Protein AF-A0A1B8G1U0-F1 (afdb_monomer)

Nearest PDB structures (foldseek):
  5jgl-assembly1_A  TM=4.418E-01  e=2.638E-03  Aspergillus fumigatus
  5w7m-assembly1_A  TM=4.908E-01  e=7.484E-03  Penicillium rubens Wisconsin 54-1255
  5jgk-assembly2_B  TM=4.835E-01  e=1.017E-02  Aspergillus fumigatus Z5
  5egp-assembly2_B  TM=4.229E-01  e=6.620E-03  Aspergillus fumigatus Z5
  5jgj-assembly1_A  TM=3.972E-01  e=7.484E-03  Aspergillus fumigatus Z5

Secondary structure (DSSP, 8-state):
--TGGGT-TTSPP----GGGGSHHHHHHHHHHTT-EEEEEEEEEEEEEES-HHHHHHHHHHTSTTHHHHSTT--HHHHHHHHHHHHHHHHHH--SSSEEEEEEEEEEEEE-

pLDDT: mean 91.14, std 6.32, range [57.19, 97.88]

Sequence (111 aa):
MTLTNQFRPERPSVEMPQQWLTIEGIRGELEEAGFRDVDVYPLKTYLPFEGYEQLADFMMYTFPNMDRMTAGFSEEELTKLRRQIIEYVKSCHPTAPSMLEGTAIIAVCRK

Mean predicted aligned error: 4.68 Å

Radius of gyration: 17.47 Å; Cα contacts (8 Å, |Δi|>4): 127; chains: 1; bounding box: 37×33×42 Å

Structure (mmCIF, N/CA/C/O backbone):
data_AF-A0A1B8G1U0-F1
#
_entry.id   AF-A0A1B8G1U0-F1
#
loop_
_atom_site.group_PDB
_atom_site.id
_atom_site.type_symbol
_atom_site.label_atom_id
_atom_site.label_alt_id
_atom_site.label_comp_id
_atom_site.label_asym_id
_atom_site.label_entity_id
_atom_site.label_seq_id
_atom_site.pdbx_PDB_ins_code
_atom_site.Cartn_x
_atom_site.Cartn_y
_atom_site.Cartn_z
_atom_site.occupancy
_atom_site.B_iso_or_equiv
_atom_site.auth_seq_id
_atom_site.auth_comp_id
_atom_site.auth_asym_id
_atom_site.auth_atom_id
_atom_site.pdbx_PDB_model_num
ATOM 1 N N . MET A 1 1 ? 13.139 2.592 1.821 1.00 57.19 1 MET A N 1
ATOM 2 C CA . MET A 1 1 ? 13.398 3.135 0.467 1.00 57.19 1 MET A CA 1
ATOM 3 C C . MET A 1 1 ? 12.332 2.592 -0.471 1.00 57.19 1 MET A C 1
ATOM 5 O O . MET A 1 1 ? 12.223 1.378 -0.587 1.00 57.19 1 MET A O 1
ATOM 9 N N . THR A 1 2 ? 11.509 3.458 -1.066 1.00 77.19 2 THR A N 1
ATOM 10 C CA . THR A 1 2 ? 10.456 3.040 -2.014 1.00 77.19 2 THR A CA 1
ATOM 11 C C . THR A 1 2 ? 11.035 2.787 -3.413 1.00 77.19 2 THR A C 1
ATOM 13 O O . THR A 1 2 ? 12.156 3.216 -3.702 1.00 77.19 2 THR A O 1
ATOM 16 N N . LEU A 1 3 ? 10.282 2.119 -4.299 1.00 81.62 3 LEU A N 1
ATOM 17 C CA . LEU A 1 3 ? 10.696 1.915 -5.697 1.00 81.62 3 LEU A CA 1
ATOM 18 C C . LEU A 1 3 ? 10.935 3.251 -6.426 1.00 81.62 3 LEU A C 1
ATOM 20 O O . LEU A 1 3 ? 11.907 3.382 -7.162 1.00 81.62 3 LEU A O 1
ATOM 24 N N . THR A 1 4 ? 10.123 4.279 -6.161 1.00 82.06 4 THR A N 1
ATOM 25 C CA . THR A 1 4 ? 10.283 5.607 -6.778 1.00 82.06 4 THR A CA 1
ATOM 26 C C . THR A 1 4 ? 11.542 6.332 -6.295 1.00 82.06 4 THR A C 1
ATOM 28 O O . THR A 1 4 ? 12.199 7.012 -7.081 1.00 82.06 4 THR A O 1
ATOM 31 N N . ASN A 1 5 ? 11.951 6.149 -5.033 1.00 84.44 5 ASN A N 1
ATOM 32 C CA . ASN A 1 5 ? 13.186 6.754 -4.514 1.00 84.44 5 ASN A CA 1
ATOM 33 C C . ASN A 1 5 ? 14.460 6.202 -5.173 1.00 84.44 5 ASN A C 1
ATOM 35 O O . ASN A 1 5 ? 15.497 6.844 -5.085 1.00 84.44 5 ASN A O 1
ATOM 39 N N . GLN A 1 6 ? 14.414 5.054 -5.856 1.00 84.19 6 GLN A N 1
ATOM 40 C CA . GLN A 1 6 ? 15.581 4.553 -6.595 1.00 84.19 6 GLN A CA 1
ATOM 41 C C . GLN A 1 6 ? 15.969 5.465 -7.767 1.00 84.19 6 GLN A C 1
ATOM 43 O O . GLN A 1 6 ? 17.142 5.549 -8.117 1.00 84.19 6 GLN A O 1
ATOM 48 N N . PHE A 1 7 ? 14.990 6.145 -8.369 1.00 85.06 7 PHE A N 1
ATOM 49 C CA . PHE A 1 7 ? 15.204 7.071 -9.485 1.00 85.06 7 PHE A CA 1
ATOM 50 C C . PHE A 1 7 ? 15.531 8.482 -9.006 1.00 85.06 7 PHE A C 1
ATOM 52 O O . PHE A 1 7 ? 16.260 9.215 -9.669 1.00 85.06 7 PHE A O 1
ATOM 59 N N . ARG A 1 8 ? 14.973 8.870 -7.859 1.00 85.69 8 ARG A N 1
ATOM 60 C CA . ARG A 1 8 ? 15.143 10.189 -7.247 1.00 85.69 8 ARG A CA 1
ATOM 61 C C . ARG A 1 8 ? 15.462 10.022 -5.754 1.00 85.69 8 ARG A C 1
ATOM 63 O O . ARG A 1 8 ? 14.569 10.204 -4.917 1.00 85.69 8 ARG A O 1
ATOM 70 N N . PRO A 1 9 ? 16.690 9.590 -5.403 1.00 84.94 9 PRO A N 1
ATOM 71 C CA . PRO A 1 9 ? 17.078 9.315 -4.016 1.00 84.94 9 PRO A CA 1
ATOM 72 C C . PRO A 1 9 ? 17.139 10.575 -3.150 1.00 84.94 9 PRO A C 1
ATOM 74 O O . PRO A 1 9 ? 17.045 10.488 -1.931 1.00 84.94 9 PRO A O 1
ATOM 77 N N . GLU A 1 10 ? 17.260 11.746 -3.772 1.00 85.12 10 GLU A N 1
ATOM 78 C CA . GLU A 1 10 ? 17.232 13.048 -3.115 1.00 85.12 10 GLU A CA 1
ATOM 79 C C . GLU A 1 10 ? 15.842 13.434 -2.591 1.00 85.12 10 GLU A C 1
ATOM 81 O O . GLU A 1 10 ? 15.726 14.330 -1.754 1.00 85.12 10 GLU A O 1
ATOM 86 N N . ARG A 1 11 ? 14.772 12.780 -3.068 1.00 82.81 11 ARG A N 1
ATOM 87 C CA . ARG A 1 11 ? 13.414 13.047 -2.587 1.00 82.81 11 ARG A CA 1
ATOM 88 C C . ARG A 1 11 ? 13.181 12.364 -1.243 1.00 82.81 11 ARG A C 1
ATOM 90 O O . ARG A 1 11 ? 13.520 11.188 -1.104 1.00 82.81 11 ARG A O 1
ATOM 97 N N . PRO A 1 12 ? 12.532 13.037 -0.277 1.00 76.94 12 PRO A N 1
ATOM 98 C CA . PRO A 1 12 ? 12.132 12.381 0.958 1.00 76.94 12 PRO A CA 1
ATOM 99 C C . PRO A 1 12 ? 11.206 11.203 0.639 1.00 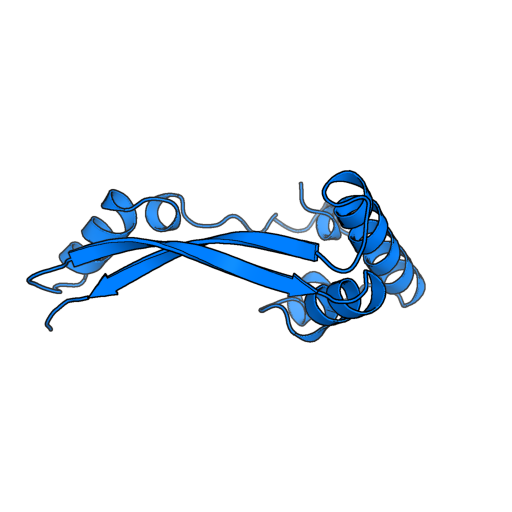76.94 12 PRO A C 1
ATOM 101 O O . PRO A 1 12 ? 10.326 11.300 -0.222 1.00 76.94 12 PRO A O 1
ATOM 104 N N . SER A 1 13 ? 11.427 10.078 1.317 1.00 73.94 13 SER A N 1
ATOM 105 C CA . SER A 1 13 ? 10.488 8.959 1.275 1.00 73.94 13 SER A CA 1
ATOM 106 C C . SER A 1 13 ? 9.156 9.425 1.853 1.00 73.94 13 SER A C 1
ATOM 108 O O . SER A 1 13 ? 9.128 10.125 2.863 1.00 73.94 13 SER A O 1
ATOM 110 N N . VAL A 1 14 ? 8.049 9.038 1.221 1.00 72.44 14 VAL A N 1
ATOM 111 C CA . VAL A 1 14 ? 6.730 9.226 1.827 1.00 72.44 14 VAL A CA 1
ATOM 112 C C . VAL A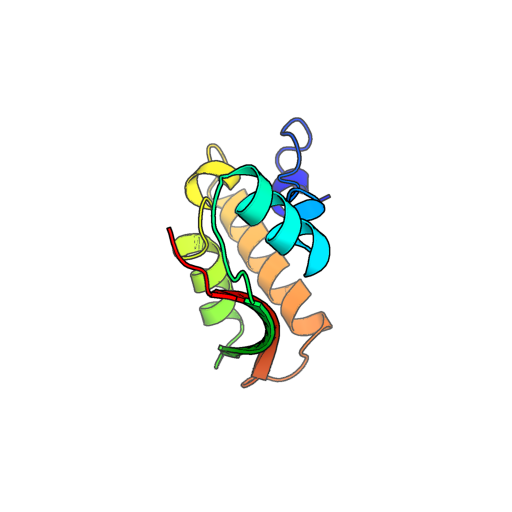 1 14 ? 6.613 8.197 2.944 1.00 72.44 14 VAL A C 1
ATOM 114 O O . VAL A 1 14 ? 6.559 6.997 2.679 1.00 72.44 14 VAL A O 1
ATOM 117 N N . GLU A 1 15 ? 6.641 8.663 4.186 1.00 77.31 15 GLU A N 1
ATOM 118 C CA . GLU A 1 15 ? 6.399 7.837 5.364 1.00 77.31 15 GLU A CA 1
ATOM 119 C C . GLU A 1 15 ? 5.000 8.134 5.893 1.00 77.31 15 GLU A C 1
ATOM 121 O O . GLU A 1 15 ? 4.590 9.292 5.993 1.00 77.31 15 GLU A O 1
ATOM 126 N N . MET A 1 16 ? 4.249 7.081 6.208 1.00 81.56 16 MET A N 1
ATOM 127 C CA . MET A 1 16 ? 2.978 7.249 6.901 1.00 81.56 16 MET A CA 1
ATOM 128 C C . MET A 1 16 ? 3.242 7.601 8.370 1.00 81.56 16 MET A C 1
ATOM 130 O O . MET A 1 16 ? 4.118 6.977 8.983 1.00 81.56 16 MET A O 1
ATOM 134 N N . PRO A 1 17 ? 2.482 8.545 8.959 1.00 88.25 17 PRO A N 1
ATOM 135 C CA . PRO A 1 17 ? 2.518 8.781 10.396 1.00 88.25 17 PRO A CA 1
ATOM 136 C C . PRO A 1 17 ? 2.291 7.473 11.156 1.00 88.25 17 PRO A C 1
ATOM 138 O O . PRO A 1 17 ? 1.379 6.713 10.829 1.00 88.25 17 PRO A O 1
ATOM 141 N N . GLN A 1 18 ? 3.109 7.200 12.173 1.00 87.88 18 GLN A N 1
ATOM 142 C CA . GLN A 1 18 ? 3.039 5.941 12.929 1.00 87.88 18 GLN A CA 1
ATOM 143 C C . GLN A 1 18 ? 1.683 5.758 13.620 1.00 87.88 18 GLN A C 1
ATOM 145 O O . GLN A 1 18 ? 1.169 4.645 13.720 1.00 87.88 18 GLN A O 1
ATOM 150 N N . GLN A 1 19 ? 1.068 6.865 14.028 1.00 90.75 19 GLN A N 1
ATOM 151 C CA . GLN A 1 19 ? -0.265 6.916 14.612 1.00 90.75 19 GLN A CA 1
ATOM 152 C C . GLN A 1 19 ? -1.309 6.317 13.663 1.00 90.75 19 GLN A C 1
ATOM 154 O O . GLN A 1 19 ? -2.226 5.635 14.106 1.00 90.75 19 GLN A O 1
ATOM 159 N N . TRP A 1 20 ? -1.134 6.484 12.349 1.00 89.56 20 TRP A N 1
ATOM 160 C CA . TRP A 1 20 ? -2.084 5.996 11.350 1.00 89.56 20 TRP A CA 1
ATOM 161 C C . TRP A 1 20 ? -1.965 4.496 11.074 1.00 89.56 20 TRP A C 1
ATOM 163 O O . TRP A 1 20 ? -2.801 3.930 10.374 1.00 89.56 20 TRP A O 1
ATOM 173 N N . LEU A 1 21 ? -0.933 3.844 11.612 1.00 89.94 21 LEU A N 1
ATOM 174 C CA . LEU A 1 21 ? -0.670 2.421 11.409 1.00 89.94 21 LEU A CA 1
ATOM 175 C C . LEU A 1 21 ? -1.238 1.547 12.534 1.00 89.94 21 LEU A C 1
ATOM 177 O O . LEU A 1 21 ? -1.133 0.323 12.468 1.00 89.94 21 LEU A O 1
ATOM 181 N N . THR A 1 22 ? -1.822 2.150 13.573 1.00 92.38 22 THR A N 1
ATOM 182 C CA . THR A 1 22 ? -2.294 1.428 14.759 1.00 92.38 22 THR A CA 1
ATOM 183 C C . THR A 1 22 ? -3.697 1.857 15.163 1.00 92.38 22 THR A C 1
ATOM 185 O O . THR A 1 22 ? -4.112 2.993 14.945 1.00 92.38 22 THR A O 1
ATOM 188 N N . ILE A 1 23 ? -4.424 0.930 15.788 1.00 95.19 23 ILE A N 1
ATOM 189 C CA . ILE A 1 23 ? -5.763 1.173 16.338 1.00 95.19 23 ILE A CA 1
ATOM 190 C C . ILE A 1 23 ? -5.713 2.291 17.385 1.00 95.19 23 ILE A C 1
ATOM 192 O O . ILE A 1 23 ? -6.491 3.237 17.308 1.00 95.19 23 ILE A O 1
ATOM 196 N N . GLU A 1 24 ? -4.765 2.204 18.322 1.00 94.81 24 GLU A N 1
ATOM 197 C CA . GLU A 1 24 ? -4.615 3.184 19.402 1.00 94.81 24 GLU A CA 1
ATOM 198 C C . GLU A 1 24 ? -4.190 4.559 18.888 1.00 94.81 24 GLU A C 1
ATOM 200 O O . GLU A 1 24 ? -4.684 5.573 19.370 1.00 94.81 24 GLU A O 1
ATOM 205 N N . GLY A 1 25 ? -3.322 4.612 17.873 1.00 95.00 25 GLY A N 1
ATOM 206 C CA . GLY A 1 25 ? -2.915 5.876 17.269 1.00 95.00 25 GLY A CA 1
ATOM 207 C C . GLY A 1 25 ? -4.078 6.588 16.579 1.00 95.00 25 GLY A C 1
ATOM 208 O O . GLY A 1 25 ? -4.304 7.765 16.837 1.00 95.00 25 GLY A O 1
ATOM 209 N N . ILE A 1 26 ? -4.870 5.871 15.773 1.00 95.56 26 ILE A N 1
ATOM 210 C CA . ILE A 1 26 ? -6.070 6.439 15.138 1.00 95.56 26 ILE A CA 1
ATOM 211 C C . ILE A 1 26 ? -7.103 6.873 16.183 1.00 95.56 26 ILE A C 1
ATOM 213 O O . ILE A 1 26 ? -7.700 7.939 16.043 1.00 95.56 26 ILE A O 1
ATOM 217 N N . ARG A 1 27 ? -7.307 6.073 17.237 1.00 96.38 27 ARG A N 1
ATOM 218 C CA . ARG A 1 27 ? -8.198 6.427 18.348 1.00 96.38 27 ARG A CA 1
ATOM 219 C C . ARG A 1 27 ? -7.762 7.737 19.006 1.00 96.38 27 ARG A C 1
ATOM 221 O O . ARG A 1 27 ? -8.579 8.645 19.113 1.00 96.38 27 ARG A O 1
ATOM 228 N N . GLY A 1 28 ? -6.487 7.844 19.381 1.00 95.56 28 GLY A N 1
ATOM 229 C CA . GLY A 1 28 ? -5.937 9.026 20.044 1.00 95.56 28 GLY A CA 1
ATOM 230 C C . GLY A 1 28 ? -6.058 10.298 19.204 1.00 95.56 28 GLY A C 1
ATOM 231 O O . GLY A 1 28 ? -6.514 11.314 19.714 1.00 95.56 28 GLY A O 1
ATOM 232 N N . GLU A 1 29 ? -5.743 10.230 17.907 1.00 96.00 29 GLU A N 1
ATOM 233 C CA . GLU A 1 29 ? -5.875 11.370 16.981 1.00 96.00 29 GLU A CA 1
ATOM 234 C C . GLU A 1 29 ? -7.325 11.878 16.890 1.00 96.00 29 GLU A C 1
ATOM 236 O O . GLU A 1 29 ? -7.580 13.083 16.865 1.00 96.00 29 GLU A O 1
ATOM 241 N N . LEU A 1 30 ? -8.303 10.965 16.861 1.00 96.06 30 LEU A N 1
ATOM 242 C CA . LEU A 1 30 ? -9.720 11.330 16.803 1.00 96.06 30 LEU A CA 1
ATOM 243 C C . LEU A 1 30 ? -10.222 11.910 18.131 1.00 96.06 30 LEU A C 1
ATOM 245 O O . LEU A 1 30 ? -10.967 12.892 18.128 1.00 96.06 30 LEU A O 1
ATOM 249 N N . GLU A 1 31 ? -9.809 11.341 19.260 1.00 96.69 31 GLU A N 1
ATOM 250 C CA . GLU A 1 31 ? -10.149 11.863 20.587 1.00 96.69 31 GLU A CA 1
ATOM 251 C C . GLU A 1 31 ? -9.537 13.256 20.819 1.00 96.69 31 GLU A C 1
ATOM 253 O O . GLU A 1 31 ? -10.233 14.160 21.286 1.00 96.69 31 GLU A O 1
ATOM 258 N N . GLU A 1 32 ? -8.279 13.477 20.420 1.00 96.38 32 GLU A N 1
ATOM 259 C CA . GLU A 1 32 ? -7.611 14.786 20.488 1.00 96.38 32 GLU A CA 1
ATOM 260 C C . GLU A 1 32 ? -8.306 15.830 19.601 1.00 96.38 32 GLU A C 1
ATOM 262 O O . GLU A 1 32 ? -8.461 16.990 19.991 1.00 96.38 32 GLU A O 1
ATOM 267 N N . ALA A 1 33 ? -8.820 15.409 18.443 1.00 96.00 33 ALA A N 1
ATOM 268 C CA . ALA A 1 33 ? -9.637 16.247 17.571 1.00 96.00 33 ALA A CA 1
ATOM 269 C C . ALA A 1 33 ? -11.053 16.540 18.126 1.00 96.00 33 ALA A C 1
ATOM 271 O O . ALA A 1 33 ? -11.812 17.288 17.501 1.00 96.00 33 ALA A O 1
ATOM 272 N N . GLY A 1 34 ? -11.418 15.990 19.291 1.00 97.38 34 GLY A N 1
ATOM 273 C CA . GLY A 1 34 ? -12.677 16.251 19.992 1.00 97.38 34 GLY A CA 1
ATOM 274 C C . GLY A 1 34 ? -13.826 15.305 19.636 1.00 97.38 34 GLY A C 1
ATOM 275 O O . GLY A 1 34 ? -14.959 15.547 20.058 1.00 97.38 34 GLY A O 1
ATOM 276 N N . PHE A 1 35 ? -13.566 14.236 18.878 1.00 97.88 35 PHE A N 1
ATOM 277 C CA . PHE A 1 35 ? -14.570 13.204 18.631 1.00 97.88 35 PHE A CA 1
ATOM 278 C C . PHE A 1 35 ? -14.818 12.363 19.890 1.00 97.88 35 PHE A C 1
ATOM 280 O O . PHE A 1 35 ? -13.947 12.182 20.739 1.00 97.88 35 PHE A O 1
ATOM 287 N N . ARG A 1 36 ? -16.040 11.845 20.019 1.00 96.56 36 ARG A N 1
ATOM 288 C CA . ARG A 1 36 ? -16.504 11.043 21.162 1.00 96.56 36 ARG A CA 1
ATOM 289 C C . ARG A 1 36 ? -17.032 9.694 20.696 1.00 96.56 36 ARG A C 1
ATOM 291 O O . ARG A 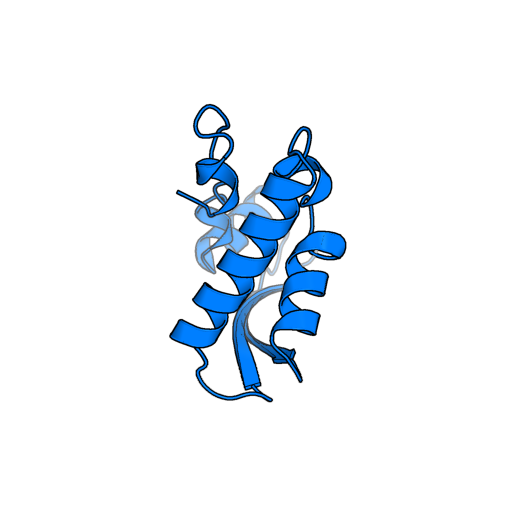1 36 ? -17.417 9.557 19.536 1.00 96.56 36 ARG A O 1
ATOM 298 N N . ASP A 1 37 ? -17.083 8.731 21.616 1.00 96.50 37 ASP A N 1
ATOM 299 C CA . ASP A 1 37 ? -17.493 7.343 21.345 1.00 96.50 37 ASP A CA 1
ATOM 300 C C . ASP A 1 37 ? -16.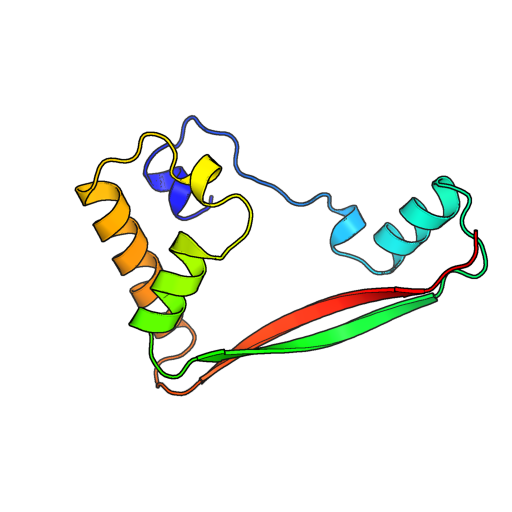755 6.777 20.128 1.00 96.50 37 ASP A C 1
ATOM 302 O O . ASP A 1 37 ? -17.360 6.352 19.146 1.00 96.50 37 ASP A O 1
ATOM 306 N N . VAL A 1 38 ? -15.426 6.896 20.158 1.00 97.25 38 VAL A N 1
ATOM 307 C CA . VAL A 1 38 ? -14.571 6.451 19.064 1.00 97.25 38 VAL A CA 1
ATOM 308 C C . VAL A 1 38 ? -14.443 4.936 19.145 1.00 97.25 38 VAL A C 1
ATOM 310 O O . VAL A 1 38 ? -13.900 4.404 20.106 1.00 97.25 38 VAL A O 1
ATOM 313 N N . ASP A 1 39 ? -14.894 4.234 18.119 1.00 96.69 39 ASP A N 1
ATOM 314 C CA . ASP A 1 39 ? -14.689 2.803 17.946 1.00 96.69 39 ASP A CA 1
ATOM 315 C C . ASP A 1 39 ? -13.823 2.567 16.713 1.00 96.69 39 ASP A C 1
ATOM 317 O O . ASP A 1 39 ? -14.122 3.068 15.629 1.00 96.69 39 ASP A O 1
ATOM 321 N N . VAL A 1 40 ? -12.734 1.814 16.870 1.00 96.69 40 VAL A N 1
ATOM 322 C CA . VAL A 1 40 ? -11.745 1.581 15.812 1.00 96.69 40 VAL A CA 1
ATOM 323 C C . VAL A 1 40 ? -11.582 0.085 15.585 1.00 96.69 40 VAL A C 1
ATOM 325 O O . VAL A 1 40 ? -11.309 -0.665 16.523 1.00 96.69 40 VAL A O 1
ATOM 328 N N . TYR A 1 41 ? -11.720 -0.345 14.333 1.00 95.12 41 TYR A N 1
ATOM 329 C CA . TYR A 1 41 ? -11.721 -1.749 13.941 1.00 95.12 41 TYR A CA 1
ATOM 330 C C . TYR A 1 41 ? -10.694 -2.021 12.838 1.00 95.12 41 TYR A C 1
ATOM 332 O O . TYR A 1 41 ? -10.690 -1.319 11.821 1.00 95.12 41 TYR A O 1
ATOM 340 N N . PRO A 1 42 ? -9.856 -3.063 12.983 1.00 94.62 42 PRO A N 1
ATOM 341 C CA . PRO A 1 42 ? -9.078 -3.587 11.875 1.00 94.62 42 PRO A CA 1
ATOM 342 C C . PRO A 1 42 ? -9.972 -4.488 11.014 1.00 94.62 42 PRO A C 1
ATOM 344 O O . PRO A 1 42 ? -10.602 -5.422 11.510 1.00 94.62 42 PRO A O 1
ATOM 347 N N . LEU A 1 43 ? -10.003 -4.242 9.710 1.00 94.75 43 LEU A N 1
ATOM 348 C CA . LEU A 1 43 ? -10.704 -5.079 8.745 1.00 94.75 43 LEU A CA 1
ATOM 349 C C . LEU A 1 43 ? -9.706 -5.605 7.720 1.00 94.75 43 LEU A C 1
ATOM 351 O O . LEU A 1 43 ? -9.013 -4.824 7.070 1.00 94.75 43 LEU A O 1
ATOM 355 N N . LYS A 1 44 ? -9.653 -6.928 7.546 1.00 95.00 44 LYS A N 1
ATOM 356 C CA . LYS A 1 44 ? -8.873 -7.526 6.461 1.00 95.00 44 LYS A CA 1
ATOM 357 C C . LYS A 1 44 ? -9.510 -7.145 5.124 1.00 95.00 44 LYS A C 1
ATOM 359 O O . LYS A 1 44 ? -10.707 -7.345 4.925 1.00 95.00 44 LYS A O 1
ATOM 364 N N . THR A 1 45 ? -8.713 -6.586 4.226 1.00 94.12 45 THR A N 1
ATOM 365 C CA . THR A 1 45 ? -9.135 -6.147 2.897 1.00 94.12 45 THR A CA 1
ATOM 366 C C . THR A 1 45 ? -8.335 -6.851 1.818 1.00 94.12 45 THR A C 1
ATOM 368 O O . THR A 1 45 ? -7.250 -7.387 2.055 1.00 94.12 45 THR A O 1
ATOM 371 N N . TYR A 1 46 ? -8.906 -6.864 0.619 1.00 94.12 46 TYR A N 1
ATOM 372 C CA . TYR A 1 46 ? -8.349 -7.567 -0.522 1.00 94.12 46 TYR A CA 1
ATOM 373 C C . TYR A 1 46 ? -8.469 -6.695 -1.761 1.00 94.12 46 TYR A C 1
ATOM 375 O O . TYR A 1 46 ? -9.537 -6.140 -2.027 1.00 94.12 46 TYR A O 1
ATOM 383 N N . LEU A 1 47 ? -7.387 -6.607 -2.528 1.00 92.44 47 LEU A N 1
ATOM 384 C CA . LEU A 1 47 ? -7.389 -6.020 -3.862 1.00 92.44 47 LEU A CA 1
ATOM 385 C C . LEU A 1 47 ? -7.148 -7.141 -4.884 1.00 92.44 47 LEU A C 1
ATOM 387 O O . LEU A 1 47 ? -6.000 -7.571 -5.038 1.00 92.44 47 LEU A O 1
ATOM 391 N N . PRO A 1 48 ? -8.200 -7.663 -5.542 1.00 94.88 48 PRO A N 1
ATOM 392 C CA . PRO A 1 48 ? -8.043 -8.690 -6.563 1.00 94.88 48 PRO A CA 1
ATOM 393 C C . PRO A 1 48 ? -7.381 -8.116 -7.819 1.00 94.88 48 PRO A C 1
ATOM 395 O O . PRO A 1 48 ? -7.579 -6.950 -8.161 1.00 94.88 48 PRO A O 1
ATOM 398 N N . PHE A 1 49 ? -6.620 -8.950 -8.522 1.00 95.12 49 PHE A N 1
ATOM 399 C CA . PHE A 1 49 ? -6.055 -8.623 -9.824 1.00 95.12 49 PHE A CA 1
ATOM 400 C C . PHE A 1 49 ? -6.040 -9.847 -10.742 1.00 95.12 49 PHE A C 1
ATOM 402 O O . PHE A 1 49 ? -5.674 -10.953 -10.337 1.00 95.12 49 PHE A O 1
ATOM 409 N N . GLU A 1 50 ? -6.392 -9.628 -12.008 1.00 95.88 50 GLU A N 1
ATOM 410 C CA . GLU A 1 50 ? -6.423 -10.691 -13.021 1.00 95.88 50 GLU A CA 1
ATOM 411 C C . GLU A 1 50 ? -5.055 -10.898 -13.675 1.00 95.88 50 GLU A C 1
ATOM 413 O O . GLU A 1 50 ? -4.688 -12.003 -14.069 1.00 95.88 50 GLU A O 1
ATOM 418 N N . GLY A 1 51 ? -4.265 -9.828 -13.766 1.00 95.94 51 GLY A N 1
ATOM 419 C CA . GLY A 1 51 ? -2.942 -9.857 -14.369 1.00 95.94 51 GLY A CA 1
ATOM 420 C C . GLY A 1 51 ? -2.022 -8.792 -13.791 1.00 95.94 51 GLY A C 1
ATOM 421 O O . GLY A 1 51 ? -2.459 -7.730 -13.348 1.00 95.94 51 GLY A O 1
ATOM 422 N N . TYR A 1 52 ? -0.721 -9.071 -13.822 1.00 96.19 52 TYR A N 1
ATOM 423 C CA . TYR A 1 52 ? 0.292 -8.177 -13.256 1.00 96.19 52 TYR A CA 1
ATOM 424 C C . TYR A 1 52 ? 0.347 -6.816 -13.952 1.00 96.19 52 TYR A C 1
ATOM 426 O O . TYR A 1 52 ? 0.599 -5.808 -13.303 1.00 96.19 52 TYR A O 1
ATOM 434 N N . GLU A 1 53 ? 0.084 -6.791 -15.258 1.00 94.94 53 GLU A N 1
ATOM 435 C CA . GLU A 1 53 ? 0.046 -5.570 -16.065 1.00 94.94 53 GLU A CA 1
ATOM 436 C C . GLU A 1 53 ? -1.064 -4.627 -15.581 1.00 94.94 53 GLU A C 1
ATOM 438 O O . GLU A 1 53 ? -0.801 -3.469 -15.275 1.00 94.94 53 GLU A O 1
ATOM 443 N N . GLN A 1 54 ? -2.278 -5.162 -15.405 1.00 94.31 54 GLN A N 1
ATOM 444 C CA . GLN A 1 54 ? -3.432 -4.421 -14.890 1.00 94.31 54 GLN A CA 1
ATOM 445 C C . GLN A 1 54 ? -3.149 -3.839 -13.501 1.00 94.31 54 GLN A C 1
ATOM 447 O O . GLN A 1 54 ? -3.458 -2.678 -13.239 1.00 94.31 54 GLN A O 1
ATOM 452 N N . LEU A 1 55 ? -2.553 -4.637 -12.611 1.00 94.75 55 LEU A N 1
ATOM 453 C CA . LEU A 1 55 ? -2.196 -4.169 -11.276 1.00 94.75 55 LEU A CA 1
ATOM 454 C C . LEU A 1 55 ? -1.124 -3.074 -11.329 1.00 94.75 55 LEU A C 1
ATOM 456 O O . LEU A 1 55 ? -1.220 -2.096 -10.595 1.00 94.75 55 LEU A O 1
ATOM 460 N N . ALA A 1 56 ? -0.116 -3.212 -12.190 1.00 94.31 56 ALA A N 1
ATOM 461 C CA . ALA A 1 56 ? 0.927 -2.203 -12.338 1.00 94.31 56 ALA A CA 1
ATOM 462 C C . ALA A 1 56 ? 0.371 -0.881 -12.880 1.00 94.31 56 ALA A C 1
ATOM 464 O O . ALA A 1 56 ? 0.729 0.177 -12.368 1.00 94.31 56 ALA A O 1
ATOM 465 N N . ASP A 1 57 ? -0.551 -0.941 -13.842 1.00 93.56 57 ASP A N 1
ATOM 466 C CA . ASP A 1 57 ? -1.236 0.241 -14.369 1.00 93.56 57 ASP A CA 1
ATOM 467 C C . ASP A 1 57 ? -2.098 0.909 -13.290 1.00 93.56 57 ASP A C 1
ATOM 469 O O . ASP A 1 57 ? -2.031 2.124 -13.106 1.00 93.56 57 ASP A O 1
ATOM 473 N N . PHE A 1 58 ? -2.838 0.127 -12.497 1.00 92.44 58 PHE A N 1
ATOM 474 C CA . PHE A 1 58 ? -3.572 0.651 -11.343 1.00 92.44 58 PHE A CA 1
ATOM 475 C C . PHE A 1 58 ? -2.636 1.358 -10.350 1.00 92.44 58 PHE A C 1
ATOM 477 O O . PHE A 1 58 ? -2.890 2.496 -9.947 1.00 92.44 58 PHE A O 1
ATOM 484 N N . MET A 1 59 ? -1.521 0.714 -9.995 1.00 90.81 59 MET A N 1
ATOM 485 C CA . MET A 1 59 ? -0.533 1.268 -9.068 1.00 90.81 59 MET A CA 1
ATOM 486 C C . MET A 1 59 ? 0.157 2.517 -9.612 1.00 90.81 59 MET A C 1
ATOM 488 O O . MET A 1 59 ? 0.584 3.348 -8.824 1.00 90.81 59 MET A O 1
ATOM 492 N N . MET A 1 60 ? 0.276 2.668 -10.930 1.00 90.12 60 MET A N 1
ATOM 493 C CA . MET A 1 60 ? 0.898 3.840 -11.539 1.00 90.12 60 MET A CA 1
ATOM 494 C C . MET A 1 60 ? -0.052 5.016 -11.729 1.00 90.12 60 MET A C 1
ATOM 496 O O . MET A 1 60 ? 0.368 6.153 -11.541 1.00 90.12 60 MET A O 1
ATOM 500 N N . TYR A 1 61 ? -1.297 4.752 -12.123 1.00 87.75 61 TYR A N 1
ATOM 501 C CA . TYR A 1 61 ? -2.191 5.789 -12.644 1.00 87.75 61 TYR A CA 1
ATOM 502 C C . TYR A 1 61 ? -3.424 6.040 -11.777 1.00 87.75 61 TYR A C 1
ATOM 504 O O . TYR A 1 61 ? -4.111 7.037 -11.964 1.00 87.75 61 TYR A O 1
ATOM 512 N N . THR A 1 62 ? -3.746 5.135 -10.852 1.00 87.25 62 THR A N 1
ATOM 513 C CA . THR A 1 62 ? -4.911 5.273 -9.959 1.00 87.25 62 THR A CA 1
ATOM 514 C C . THR A 1 62 ? -4.504 5.434 -8.499 1.00 87.25 62 THR A C 1
ATOM 516 O O . THR A 1 62 ? -5.257 6.001 -7.707 1.00 87.25 62 THR A O 1
ATOM 519 N N . PHE A 1 63 ? -3.316 4.958 -8.120 1.00 83.62 63 PHE A N 1
ATOM 520 C CA . PHE A 1 63 ? -2.863 5.060 -6.740 1.00 83.62 63 PHE A CA 1
ATOM 521 C C . PHE A 1 63 ? -2.663 6.534 -6.323 1.00 83.62 63 PHE A C 1
ATOM 523 O O . PHE A 1 63 ? -2.065 7.316 -7.073 1.00 83.62 63 PHE A O 1
ATOM 530 N N . PRO A 1 64 ? -3.152 6.947 -5.137 1.00 83.19 64 PRO A N 1
ATOM 531 C CA . PRO A 1 64 ? -3.089 8.341 -4.713 1.00 83.19 64 PRO A CA 1
ATOM 532 C C . PRO A 1 64 ? -1.664 8.899 -4.705 1.00 83.19 64 PRO A C 1
ATOM 534 O O . PRO A 1 64 ? -0.723 8.239 -4.272 1.00 83.19 64 PRO A O 1
ATOM 537 N N . ASN A 1 65 ? -1.523 10.161 -5.117 1.00 83.69 65 ASN A N 1
ATOM 538 C CA . ASN A 1 65 ? -0.259 10.907 -5.153 1.00 83.69 65 ASN A CA 1
ATOM 539 C C . ASN A 1 65 ? 0.819 10.363 -6.110 1.00 83.69 65 ASN A C 1
ATOM 541 O O . ASN A 1 65 ? 1.935 10.891 -6.096 1.00 83.69 65 ASN A O 1
ATOM 545 N N . MET A 1 66 ? 0.518 9.381 -6.969 1.00 85.38 66 MET A N 1
ATOM 546 C CA . MET A 1 66 ? 1.511 8.849 -7.909 1.00 85.38 66 MET A CA 1
ATOM 547 C C . MET A 1 66 ? 2.050 9.896 -8.874 1.00 85.38 66 MET A C 1
ATOM 549 O O . MET A 1 66 ? 3.264 9.953 -9.049 1.00 85.38 66 MET A O 1
ATOM 553 N N . ASP A 1 67 ? 1.205 10.795 -9.383 1.00 86.00 67 ASP A N 1
ATOM 554 C CA . ASP A 1 67 ? 1.625 11.907 -10.249 1.00 86.00 67 ASP A CA 1
ATOM 555 C C . ASP A 1 67 ? 2.724 12.759 -9.603 1.00 86.00 67 ASP A C 1
ATOM 557 O O . ASP A 1 67 ? 3.677 13.197 -10.247 1.00 86.00 67 ASP A O 1
ATOM 561 N N . ARG A 1 68 ? 2.622 12.973 -8.285 1.00 85.31 68 ARG A N 1
ATOM 562 C CA . ARG A 1 68 ? 3.626 13.709 -7.514 1.00 85.31 68 ARG A CA 1
ATOM 563 C C . ARG A 1 68 ? 4.888 12.875 -7.303 1.00 85.31 68 ARG A C 1
ATOM 565 O O . ARG A 1 68 ? 5.989 13.421 -7.347 1.00 85.31 68 ARG A O 1
ATOM 572 N N . MET A 1 69 ? 4.748 11.575 -7.049 1.00 84.94 69 MET A N 1
ATOM 573 C CA . MET A 1 69 ? 5.883 10.680 -6.806 1.00 84.94 69 MET A CA 1
ATOM 574 C C . MET A 1 69 ? 6.726 10.460 -8.066 1.00 84.94 69 MET A C 1
ATOM 576 O O . MET A 1 69 ? 7.955 10.428 -7.976 1.00 84.94 69 MET A O 1
ATOM 580 N N . THR A 1 70 ? 6.086 10.379 -9.231 1.00 88.94 70 THR A N 1
ATOM 581 C CA . THR A 1 70 ? 6.735 10.181 -10.532 1.00 88.94 70 THR A CA 1
ATOM 582 C C . THR A 1 70 ? 7.003 11.486 -11.283 1.00 88.94 70 THR A C 1
ATOM 584 O O . THR A 1 70 ? 7.561 11.461 -12.380 1.00 88.94 70 THR A O 1
ATOM 587 N N . ALA A 1 71 ? 6.677 12.646 -10.698 1.00 89.31 71 ALA A N 1
ATOM 588 C CA . ALA A 1 71 ? 6.935 13.948 -11.305 1.00 89.31 71 ALA A CA 1
ATOM 589 C C . ALA A 1 71 ? 8.401 14.068 -11.753 1.00 89.31 71 ALA A C 1
AT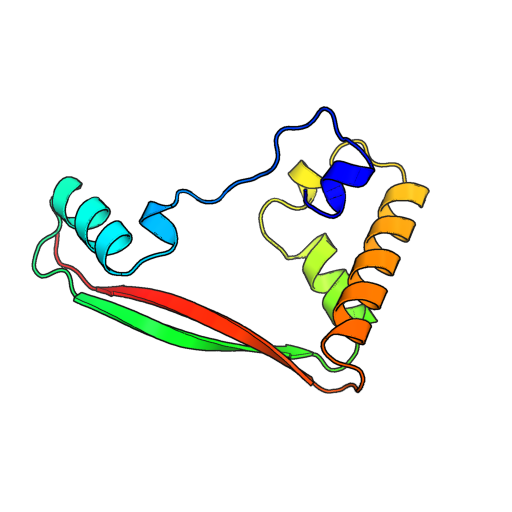OM 591 O O . ALA A 1 71 ? 9.315 13.834 -10.962 1.00 89.31 71 ALA A O 1
ATOM 592 N N . GLY A 1 72 ? 8.647 14.450 -13.006 1.00 88.19 72 GLY A N 1
ATOM 593 C CA . GLY A 1 72 ? 10.002 14.602 -13.548 1.00 88.19 72 GLY A CA 1
ATOM 594 C C . GLY A 1 72 ? 10.750 13.290 -13.810 1.00 88.19 72 GLY A C 1
ATOM 595 O O . GLY A 1 72 ? 11.975 13.326 -13.939 1.00 88.19 72 GLY A O 1
ATOM 596 N N . PHE A 1 73 ? 10.057 12.150 -13.852 1.00 92.88 73 PHE A N 1
ATOM 597 C CA . PHE A 1 73 ? 10.601 10.908 -14.404 1.00 92.88 73 PHE A CA 1
ATOM 598 C C . PHE A 1 73 ? 10.525 10.959 -15.933 1.00 92.88 73 PHE A C 1
ATOM 600 O O . PHE A 1 73 ? 9.574 11.509 -16.491 1.00 92.88 73 PHE A O 1
ATOM 607 N N . SER A 1 74 ? 11.514 10.387 -16.615 1.00 93.75 74 SER A N 1
ATOM 608 C CA . SER A 1 74 ? 11.441 10.151 -18.057 1.00 93.75 74 SER A CA 1
ATOM 609 C C . SER A 1 74 ? 10.515 8.973 -18.383 1.00 93.75 74 SER A C 1
ATOM 611 O O . SER A 1 74 ? 10.181 8.160 -17.518 1.00 93.75 74 SER A O 1
ATOM 613 N N . GLU A 1 75 ? 10.129 8.830 -19.652 1.00 93.88 75 GLU A N 1
ATOM 614 C CA . GLU A 1 75 ? 9.342 7.677 -20.116 1.00 93.88 75 GLU A CA 1
ATOM 615 C C . GLU A 1 75 ? 10.056 6.338 -19.865 1.00 93.88 75 GLU A C 1
ATOM 617 O O . GLU A 1 75 ? 9.427 5.346 -19.484 1.00 93.88 75 GLU A O 1
ATOM 622 N N . GLU A 1 76 ? 11.383 6.309 -20.014 1.00 94.88 76 GLU A N 1
ATOM 623 C CA . GLU A 1 76 ? 12.200 5.128 -19.719 1.00 94.88 76 GLU A CA 1
ATOM 624 C C . GLU A 1 76 ? 12.159 4.773 -18.227 1.00 94.88 76 GLU A C 1
ATOM 626 O O . GLU A 1 76 ? 12.054 3.599 -17.860 1.00 94.88 76 GLU A O 1
ATOM 631 N N . GLU A 1 77 ? 12.199 5.779 -17.351 1.00 94.25 77 GLU A N 1
ATOM 632 C CA . GLU A 1 77 ? 12.120 5.593 -15.901 1.00 94.25 77 GLU A CA 1
ATOM 633 C C . GLU A 1 77 ? 10.735 5.108 -15.472 1.00 94.25 77 GLU A C 1
ATOM 635 O O . GLU A 1 77 ? 10.641 4.177 -14.673 1.00 94.25 77 GLU A O 1
ATOM 640 N N . LEU A 1 78 ? 9.666 5.663 -16.050 1.00 93.50 78 LEU A N 1
ATOM 641 C CA . LEU A 1 78 ? 8.295 5.192 -15.836 1.00 93.50 78 LEU A 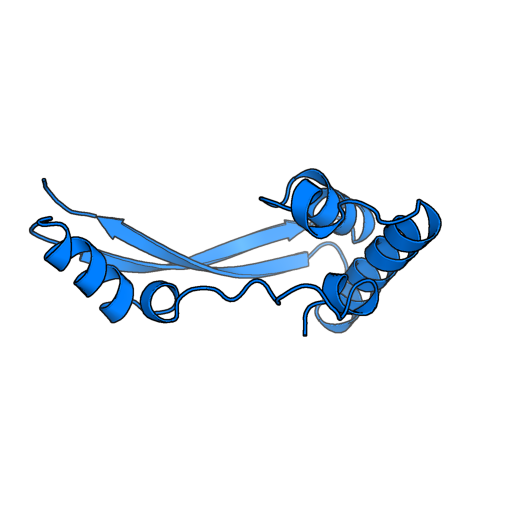CA 1
ATOM 642 C C . LEU A 1 78 ? 8.128 3.737 -16.289 1.00 93.50 78 LEU A C 1
ATOM 644 O O . LEU A 1 78 ? 7.585 2.915 -15.552 1.00 93.50 78 LEU A O 1
ATOM 648 N N . THR A 1 79 ? 8.664 3.388 -17.460 1.00 94.69 79 THR A N 1
ATOM 649 C CA . THR A 1 79 ? 8.634 2.015 -17.986 1.00 94.69 79 THR A CA 1
ATOM 650 C C . THR A 1 79 ? 9.393 1.053 -17.071 1.00 94.69 79 THR A C 1
ATOM 652 O O . THR A 1 79 ? 8.927 -0.053 -16.780 1.00 94.69 79 THR A O 1
ATOM 655 N N . LYS A 1 80 ? 10.558 1.471 -16.563 1.00 95.19 80 LYS A N 1
ATOM 656 C CA . LYS A 1 80 ? 11.350 0.670 -15.626 1.00 95.19 80 LYS A CA 1
ATOM 657 C C . LYS A 1 80 ? 10.646 0.516 -14.276 1.00 95.19 80 LYS A C 1
ATOM 659 O O . LYS A 1 80 ? 10.635 -0.595 -13.750 1.00 95.19 80 LYS A O 1
ATOM 664 N N . LEU A 1 81 ? 10.039 1.577 -13.745 1.00 93.38 81 LEU A N 1
ATOM 665 C CA . LEU A 1 81 ? 9.247 1.534 -12.514 1.00 93.38 81 LEU A CA 1
ATOM 666 C C . LEU A 1 81 ? 8.086 0.545 -12.652 1.00 93.38 81 LEU A C 1
ATOM 668 O O . LEU A 1 81 ? 7.905 -0.317 -11.793 1.00 93.38 81 LEU A O 1
ATOM 672 N N . ARG A 1 82 ? 7.356 0.609 -13.769 1.00 95.12 82 ARG A N 1
ATOM 673 C CA . ARG A 1 82 ? 6.270 -0.322 -14.087 1.00 95.12 82 ARG A CA 1
ATOM 674 C C . ARG A 1 82 ? 6.734 -1.775 -14.053 1.00 95.12 82 ARG A C 1
ATOM 676 O O . ARG A 1 82 ? 6.111 -2.618 -13.411 1.00 95.12 82 ARG A O 1
ATOM 683 N N . ARG A 1 83 ? 7.871 -2.067 -14.695 1.00 95.69 83 ARG A N 1
ATOM 684 C CA . ARG A 1 83 ? 8.474 -3.406 -14.686 1.00 95.69 83 ARG A CA 1
ATOM 685 C C . ARG A 1 83 ? 8.857 -3.851 -13.273 1.00 95.69 83 ARG A C 1
ATOM 687 O O . ARG A 1 83 ? 8.579 -4.989 -12.914 1.00 95.69 83 ARG A O 1
ATOM 694 N N . GLN A 1 84 ? 9.440 -2.966 -12.465 1.00 94.62 84 GLN A N 1
ATOM 695 C CA . GLN A 1 84 ? 9.804 -3.279 -11.080 1.00 94.62 84 GLN A CA 1
ATOM 696 C C . GLN A 1 84 ? 8.582 -3.593 -10.209 1.00 94.62 84 GLN A C 1
ATOM 698 O O . GLN A 1 84 ? 8.649 -4.505 -9.389 1.00 94.62 84 GLN A O 1
ATOM 703 N N . ILE A 1 85 ? 7.460 -2.890 -10.403 1.00 93.31 85 ILE A N 1
ATOM 704 C CA . ILE A 1 85 ? 6.194 -3.203 -9.722 1.00 93.31 85 ILE A CA 1
ATOM 705 C C . ILE A 1 85 ? 5.743 -4.625 -10.085 1.00 93.31 85 ILE A C 1
ATOM 707 O O . ILE A 1 85 ? 5.443 -5.420 -9.197 1.00 93.31 85 ILE A O 1
ATOM 711 N N . ILE A 1 86 ? 5.756 -4.974 -11.374 1.00 95.38 86 ILE A N 1
ATOM 712 C CA . ILE A 1 86 ? 5.375 -6.311 -11.858 1.00 95.38 86 ILE A CA 1
ATOM 713 C C . ILE A 1 86 ? 6.280 -7.397 -11.271 1.00 95.38 86 ILE A C 1
ATOM 715 O O . ILE A 1 86 ? 5.788 -8.417 -10.791 1.00 95.38 86 ILE A O 1
ATOM 719 N N . GLU A 1 87 ? 7.597 -7.198 -11.318 1.00 95.25 87 GLU A N 1
ATOM 720 C CA . GLU A 1 87 ? 8.585 -8.140 -10.782 1.00 95.25 87 GLU A CA 1
ATOM 721 C C . GLU A 1 87 ? 8.401 -8.343 -9.276 1.00 95.25 87 GLU A C 1
ATOM 723 O O . GLU A 1 87 ? 8.396 -9.481 -8.802 1.00 95.25 87 GLU A O 1
ATOM 728 N N . TYR A 1 88 ? 8.176 -7.256 -8.535 1.00 92.50 88 TYR A N 1
ATOM 729 C CA . TYR A 1 88 ? 7.913 -7.319 -7.105 1.00 92.50 88 TYR A CA 1
ATOM 730 C C . TYR A 1 88 ? 6.636 -8.108 -6.803 1.00 92.50 88 TYR A C 1
ATOM 732 O O . TYR A 1 88 ? 6.676 -9.054 -6.017 1.00 92.50 88 TYR A O 1
ATOM 740 N N . VAL A 1 89 ? 5.525 -7.801 -7.478 1.00 92.88 89 VAL A N 1
ATOM 741 C CA . VAL A 1 89 ? 4.265 -8.527 -7.265 1.00 92.88 89 VAL A CA 1
ATOM 742 C C . VAL A 1 89 ? 4.426 -10.005 -7.604 1.00 92.88 89 VAL A C 1
ATOM 744 O O . VAL A 1 89 ? 4.000 -10.835 -6.811 1.00 92.88 89 VAL A O 1
ATOM 747 N N . LYS A 1 90 ? 5.083 -10.356 -8.716 1.00 95.25 90 LYS A N 1
ATOM 748 C CA . LYS A 1 90 ? 5.358 -11.758 -9.082 1.00 95.25 90 LYS A CA 1
ATOM 749 C C . LYS A 1 90 ? 6.170 -12.499 -8.021 1.00 95.25 90 LYS A C 1
ATOM 751 O O . LYS A 1 90 ? 5.976 -13.696 -7.839 1.00 95.25 90 LYS A O 1
ATOM 756 N N . SER A 1 91 ? 7.074 -11.807 -7.326 1.00 94.50 91 SER A N 1
ATOM 757 C CA . SER A 1 91 ? 7.871 -12.421 -6.258 1.00 94.50 91 SER A CA 1
ATOM 758 C C . SER A 1 91 ? 7.029 -12.802 -5.033 1.00 94.50 91 SER A C 1
ATOM 760 O O . SER A 1 91 ? 7.317 -13.804 -4.383 1.00 94.50 91 SER A O 1
ATOM 762 N N . CYS A 1 92 ? 5.968 -12.040 -4.746 1.00 91.06 92 CYS A N 1
ATOM 763 C CA . CYS A 1 92 ? 5.056 -12.283 -3.625 1.00 91.06 92 CYS A CA 1
ATOM 764 C C . CYS A 1 92 ? 3.848 -13.151 -4.018 1.00 91.06 92 CYS A C 1
ATOM 766 O O . CYS A 1 92 ? 3.357 -13.937 -3.214 1.00 91.06 92 CYS A O 1
ATOM 768 N N . HIS A 1 93 ? 3.387 -13.024 -5.261 1.00 92.75 93 HIS A N 1
ATOM 769 C CA . HIS A 1 93 ? 2.244 -13.716 -5.847 1.00 92.75 93 HIS A CA 1
ATOM 770 C C . HIS A 1 93 ? 2.669 -14.315 -7.200 1.00 92.75 93 HIS A C 1
ATOM 772 O O . HIS A 1 93 ? 2.525 -13.649 -8.222 1.00 92.75 93 HIS A O 1
ATOM 778 N N . PRO A 1 94 ? 3.214 -15.549 -7.236 1.00 92.12 94 PRO A N 1
ATOM 779 C CA . PRO A 1 94 ? 3.801 -16.127 -8.453 1.00 92.12 94 PRO A CA 1
ATOM 780 C C . PRO A 1 94 ? 2.798 -16.470 -9.563 1.00 92.12 94 PRO A C 1
ATOM 782 O O . PRO A 1 94 ? 3.179 -16.602 -10.730 1.00 92.12 94 PRO A O 1
ATOM 785 N N . THR A 1 95 ? 1.517 -16.615 -9.223 1.00 94.12 95 THR A N 1
ATOM 786 C CA . THR A 1 95 ? 0.433 -16.966 -10.149 1.00 94.12 95 THR A CA 1
ATOM 787 C C . THR A 1 95 ? -0.641 -15.884 -10.175 1.00 94.12 95 THR A C 1
ATOM 789 O O . THR A 1 95 ? -0.993 -15.340 -9.131 1.00 94.12 95 THR A O 1
A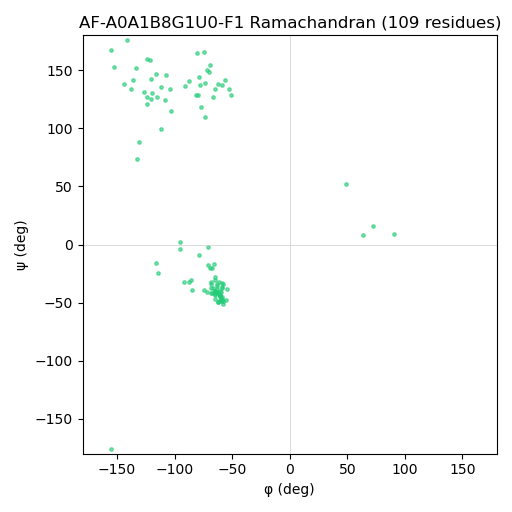TOM 792 N N . ALA A 1 96 ? -1.198 -15.624 -11.358 1.00 90.81 96 ALA A N 1
ATOM 793 C CA . ALA A 1 96 ? -2.374 -14.781 -11.554 1.00 90.81 96 ALA A CA 1
ATOM 794 C C . ALA A 1 96 ? -3.526 -15.638 -12.128 1.00 90.81 96 ALA A C 1
ATOM 796 O O . ALA A 1 96 ? -3.230 -16.574 -12.882 1.00 90.81 96 ALA A O 1
ATOM 797 N N . PRO A 1 97 ? -4.803 -15.356 -11.801 1.00 94.69 97 PRO A N 1
ATOM 798 C CA . PRO A 1 97 ? -5.286 -14.275 -10.933 1.00 94.69 97 PRO A CA 1
ATOM 799 C C . PRO A 1 97 ? -4.926 -14.488 -9.455 1.00 94.69 97 PRO A C 1
ATOM 801 O O . PRO A 1 97 ? -4.700 -15.614 -9.011 1.00 94.69 97 PRO A O 1
ATOM 804 N N . SER A 1 98 ? -4.837 -13.398 -8.694 1.00 96.19 98 SER A N 1
ATOM 805 C CA . SER A 1 98 ? -4.531 -13.415 -7.257 1.00 96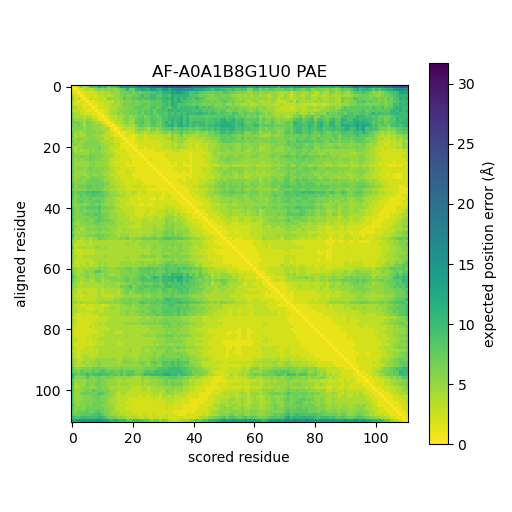.19 98 SER A CA 1
ATOM 806 C C . SER A 1 98 ? -5.088 -12.151 -6.586 1.00 96.19 98 SER A C 1
ATOM 808 O O . SER A 1 98 ? -5.787 -11.354 -7.210 1.00 96.19 98 SER A O 1
ATOM 810 N N . MET A 1 99 ? -4.832 -11.971 -5.292 1.00 94.00 99 MET A N 1
ATOM 811 C CA . MET A 1 99 ? -5.240 -10.794 -4.531 1.00 94.00 99 MET A CA 1
ATOM 812 C C . MET A 1 99 ? -4.112 -10.299 -3.630 1.00 94.00 99 MET A C 1
ATOM 814 O O . MET A 1 99 ? -3.397 -11.106 -3.035 1.00 94.00 99 MET A O 1
ATOM 818 N N . LEU A 1 100 ? -3.970 -8.978 -3.519 1.00 92.38 100 LEU A N 1
ATOM 819 C CA . LEU A 1 100 ? -3.148 -8.366 -2.480 1.00 92.38 100 LEU A CA 1
ATOM 820 C C . LEU A 1 100 ? -3.957 -8.313 -1.187 1.00 92.38 100 LEU A C 1
ATOM 822 O O . LEU A 1 100 ? -5.087 -7.821 -1.189 1.00 92.38 100 LEU A O 1
ATOM 826 N N . GLU A 1 101 ? -3.380 -8.802 -0.094 1.00 92.75 101 GLU A N 1
ATOM 827 C CA . GLU A 1 101 ? -3.990 -8.712 1.231 1.00 92.75 101 GLU A CA 1
ATOM 828 C C . GLU A 1 101 ? -3.536 -7.435 1.942 1.00 92.75 101 GLU A C 1
ATOM 830 O O . GLU A 1 101 ? -2.354 -7.088 1.937 1.00 92.75 101 GLU A O 1
ATOM 835 N N . GLY A 1 102 ? -4.477 -6.749 2.581 1.00 90.88 102 GLY A N 1
ATOM 836 C CA . GLY A 1 102 ? -4.212 -5.578 3.405 1.00 90.88 102 GLY A CA 1
ATOM 837 C C . GLY A 1 102 ? -5.082 -5.556 4.655 1.00 90.88 102 GLY A C 1
AT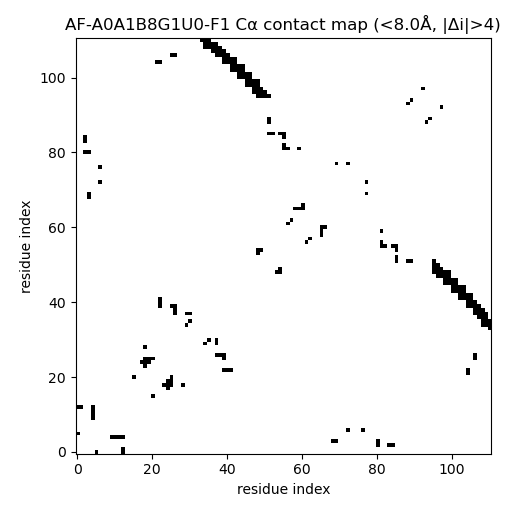OM 838 O O . GLY A 1 102 ? -5.959 -6.399 4.851 1.00 90.88 102 GLY A O 1
ATOM 839 N N . THR A 1 103 ? -4.841 -4.558 5.500 1.00 91.94 103 THR A N 1
ATOM 840 C CA . THR A 1 103 ? -5.692 -4.247 6.650 1.00 91.94 103 THR A CA 1
ATOM 841 C C . THR A 1 103 ? -6.132 -2.798 6.530 1.00 91.94 103 THR A C 1
ATOM 843 O O . THR A 1 103 ? -5.295 -1.898 6.501 1.00 91.94 103 THR A O 1
ATOM 846 N N . ALA A 1 104 ? -7.439 -2.565 6.467 1.00 91.75 104 ALA A N 1
ATOM 847 C CA . ALA A 1 104 ? -8.015 -1.242 6.652 1.00 91.75 104 ALA A CA 1
ATOM 848 C C . ALA A 1 104 ? -8.264 -0.994 8.144 1.00 91.75 104 ALA A C 1
ATOM 850 O O . ALA A 1 104 ? -8.712 -1.892 8.856 1.00 91.75 104 ALA A O 1
ATOM 851 N N . ILE A 1 105 ? -8.010 0.228 8.607 1.00 93.56 105 ILE A N 1
ATOM 852 C CA . ILE A 1 105 ? -8.408 0.684 9.941 1.00 93.56 105 ILE A CA 1
ATOM 853 C C . ILE A 1 105 ? -9.632 1.579 9.759 1.00 93.56 105 ILE A C 1
ATOM 855 O O . ILE A 1 105 ? -9.550 2.622 9.112 1.00 93.56 105 ILE A O 1
ATOM 859 N N . ILE A 1 106 ? -10.776 1.146 10.284 1.00 94.19 106 ILE A N 1
ATOM 860 C CA . ILE A 1 106 ? -12.051 1.861 10.181 1.00 94.19 106 ILE A CA 1
ATOM 861 C C . ILE A 1 106 ? -12.383 2.431 11.551 1.00 94.19 106 ILE A C 1
ATOM 863 O O . ILE A 1 106 ? -12.465 1.678 12.518 1.00 94.19 106 ILE A O 1
ATOM 867 N N . ALA A 1 107 ? -12.604 3.741 11.622 1.00 95.56 107 ALA A N 1
ATOM 868 C CA . ALA A 1 107 ? -13.053 4.412 12.832 1.00 95.56 107 ALA A CA 1
ATOM 869 C C . ALA A 1 107 ? -14.482 4.942 12.665 1.00 95.56 107 ALA A C 1
ATOM 871 O O . ALA A 1 107 ? -14.817 5.548 11.645 1.00 95.56 107 ALA A O 1
ATOM 872 N N . VAL A 1 108 ? -15.314 4.733 13.680 1.00 96.44 108 VAL A N 1
ATOM 873 C CA . VAL A 1 108 ? -16.665 5.286 13.801 1.00 96.44 108 VAL A CA 1
ATOM 874 C C . VAL A 1 108 ? -16.690 6.135 15.062 1.00 96.44 108 VAL A C 1
ATOM 876 O O . VAL A 1 108 ? -16.215 5.702 16.103 1.00 96.44 108 VAL A O 1
ATOM 879 N N . CYS A 1 109 ? -17.189 7.364 14.972 1.00 96.75 109 CYS A N 1
ATOM 880 C CA . CYS A 1 109 ? -17.226 8.283 16.105 1.00 96.75 109 CYS A CA 1
ATOM 881 C C . CYS A 1 109 ? -18.340 9.323 15.948 1.00 96.75 109 CYS A C 1
ATOM 883 O O . CYS A 1 109 ? -18.925 9.482 14.871 1.00 96.75 109 CYS A O 1
ATOM 885 N N . ARG A 1 110 ? -18.637 10.044 17.032 1.00 95.69 110 ARG A N 1
ATOM 886 C CA . ARG A 1 110 ? -19.574 11.173 17.060 1.00 95.69 110 ARG A CA 1
ATOM 887 C C . ARG A 1 110 ? -18.830 12.492 17.207 1.00 95.69 110 ARG A C 1
ATOM 889 O O . ARG A 1 110 ? -17.820 12.568 17.901 1.00 95.69 110 ARG A O 1
ATOM 896 N N . LYS A 1 111 ? -19.367 13.531 16.570 1.00 87.31 111 LYS A N 1
ATOM 897 C CA . LYS A 1 111 ? -18.887 14.906 16.722 1.00 87.31 111 LYS A CA 1
ATOM 898 C C . LYS A 1 111 ? -19.374 15.549 18.029 1.00 87.31 111 LYS A C 1
ATOM 900 O O . LYS A 1 111 ? -20.392 15.101 18.617 1.00 87.31 111 LYS A O 1
#

Solvent-accessible surface area (backbone atoms only — not comparable to full-atom values): 6700 Å² total; per-residue (Å²): 136,55,82,63,33,74,82,43,67,89,49,80,74,92,72,78,63,71,41,75,76,38,63,66,34,47,48,49,56,42,46,74,74,60,38,40,81,71,45,66,44,85,39,84,40,74,50,74,38,72,41,58,65,62,47,30,49,42,58,55,75,64,39,84,67,30,71,69,68,53,57,92,56,53,74,69,53,52,54,50,51,43,49,50,48,33,55,52,48,40,75,79,47,81,59,70,64,46,64,50,80,48,73,46,78,49,75,48,66,40,123

Foldseek 3Di:
DDLLCVVVVVDDDDDDDPLQVDQVSVVVVCVVVVWAPKDKDKDKDKDWDQALLVVLCCCQPVPPCNCVSCPPPDPVSSVVSSVVSSVVCCVVPVDPRDIDIDIDMDMDTHD